Protein AF-A0A4Z0PE80-F1 (afdb_monomer)

Foldseek 3Di:
DDPPPPPPPPDPPDDDDDPVRVLVVVLVVQLVVQADDDDAQPAHPVFRRVDPPDHSVNSNVVSVVRD

Secondary structure (DSSP, 8-state):
-------------PPPPPHHHHHHHHHHHHHHHHTSS--TTS--SS--TT-SS--HHHHHHHHHHH-

Solvent-accessible surface area (backbone atoms only — not comparable to full-atom values): 4205 Å² total; per-residue (Å²): 136,85,82,82,78,80,79,76,78,81,74,80,86,73,81,87,70,54,69,67,58,49,26,52,53,50,37,52,49,53,55,54,55,37,62,42,72,90,41,93,61,36,45,12,78,89,45,26,45,73,46,91,89,39,41,51,71,52,48,52,52,53,41,62,76,71,80

InterPro domains:
  IPR002736 Triphosphoribosyl-dephospho-CoA protein [PF01874] (25-67)
  IPR002736 Triphosphoribosyl-dephospho-CoA protein [PTHR30201] (1-66)

Structure (mmCIF, N/CA/C/O backbone):
data_AF-A0A4Z0PE80-F1
#
_entry.id   AF-A0A4Z0PE80-F1
#
loop_
_atom_site.group_PDB
_atom_site.id
_atom_site.type_symbol
_atom_site.label_atom_id
_atom_site.label_alt_id
_atom_site.label_comp_id
_atom_site.label_asym_id
_atom_site.label_entity_id
_atom_site.label_seq_id
_atom_site.pdbx_PDB_ins_code
_atom_site.Cartn_x
_atom_site.Cartn_y
_atom_site.Cartn_z
_atom_site.occupancy
_atom_site.B_iso_or_equiv
_atom_site.auth_seq_id
_atom_site.auth_comp_id
_atom_site.auth_asym_id
_atom_site.auth_atom_id
_atom_site.pdbx_PDB_model_num
ATOM 1 N N . MET A 1 1 ? 23.022 29.312 46.687 1.00 39.91 1 MET A N 1
ATOM 2 C CA . MET A 1 1 ? 21.958 29.683 45.730 1.00 39.91 1 MET A CA 1
ATOM 3 C C . MET A 1 1 ? 21.498 28.404 45.053 1.00 39.91 1 MET A C 1
ATOM 5 O O . MET A 1 1 ? 22.204 27.913 44.185 1.00 39.91 1 MET A O 1
ATOM 9 N N . ASN A 1 2 ? 20.383 27.821 45.495 1.00 41.50 2 ASN A N 1
ATOM 10 C CA . ASN A 1 2 ? 19.819 26.631 44.859 1.00 41.50 2 ASN A CA 1
ATOM 11 C C . ASN A 1 2 ? 18.712 27.080 43.912 1.00 41.50 2 ASN A C 1
ATOM 13 O O . ASN A 1 2 ? 17.679 27.575 44.355 1.00 41.50 2 ASN A O 1
ATOM 17 N N . VAL A 1 3 ? 18.954 26.935 42.611 1.00 55.09 3 VAL A N 1
ATOM 18 C CA . VAL A 1 3 ? 17.924 27.120 41.591 1.00 55.09 3 VAL A CA 1
ATOM 19 C C . VAL A 1 3 ? 17.098 25.842 41.565 1.00 55.09 3 VAL A C 1
ATOM 21 O O . VAL A 1 3 ? 17.544 24.812 41.064 1.00 55.09 3 VAL A O 1
ATOM 24 N N . SER A 1 4 ? 15.899 25.898 42.136 1.00 54.41 4 SER A N 1
ATOM 25 C CA . SER A 1 4 ? 14.885 24.868 41.934 1.00 54.41 4 SER A CA 1
ATOM 26 C C . SER A 1 4 ? 14.406 24.964 40.490 1.00 54.41 4 SER A C 1
ATOM 28 O O . SER A 1 4 ? 13.550 25.784 40.162 1.00 54.41 4 SER A O 1
ATOM 30 N N . VAL A 1 5 ? 14.993 24.163 39.602 1.00 64.19 5 VAL A N 1
ATOM 31 C CA . VAL A 1 5 ? 14.478 23.998 38.242 1.00 64.19 5 VAL A CA 1
ATOM 32 C C . VAL A 1 5 ? 13.176 23.211 38.356 1.00 64.19 5 VAL A C 1
ATOM 34 O O . VAL A 1 5 ? 13.177 21.992 38.520 1.00 64.19 5 VAL A O 1
ATOM 37 N N . VAL A 1 6 ? 12.052 23.925 38.321 1.00 61.47 6 VAL A N 1
ATOM 38 C CA . VAL A 1 6 ? 10.722 23.329 38.199 1.00 61.47 6 VAL A CA 1
ATOM 39 C C . VAL A 1 6 ? 10.652 22.684 36.816 1.00 61.47 6 VAL A C 1
ATOM 41 O O . VAL A 1 6 ? 10.492 23.363 35.806 1.00 61.47 6 VAL A O 1
ATOM 44 N N . THR A 1 7 ? 10.838 21.366 36.751 1.00 63.03 7 THR A N 1
ATOM 45 C CA . THR A 1 7 ? 10.568 20.602 35.532 1.00 63.03 7 THR A CA 1
ATOM 46 C C . THR A 1 7 ? 9.057 20.430 35.411 1.00 63.03 7 THR A C 1
ATOM 48 O O . THR A 1 7 ? 8.444 19.542 36.000 1.00 63.03 7 THR A O 1
ATOM 51 N N . GLU A 1 8 ? 8.419 21.353 34.699 1.00 60.62 8 GLU A N 1
ATOM 52 C CA . GLU A 1 8 ? 7.022 21.204 34.318 1.00 60.62 8 GLU A CA 1
ATOM 53 C C . GLU A 1 8 ? 6.924 20.041 33.323 1.00 60.62 8 GLU A C 1
ATOM 55 O O . GLU A 1 8 ? 7.324 20.145 32.160 1.00 60.62 8 GLU A O 1
ATOM 60 N N . ARG A 1 9 ? 6.425 18.888 33.781 1.00 63.09 9 ARG A N 1
ATOM 61 C CA . ARG A 1 9 ? 6.074 17.791 32.877 1.00 63.09 9 ARG A CA 1
ATOM 62 C C . ARG A 1 9 ? 4.858 18.221 32.057 1.00 63.09 9 ARG A C 1
ATOM 64 O O . ARG A 1 9 ? 3.722 18.041 32.491 1.00 63.09 9 ARG A O 1
ATOM 71 N N . ARG A 1 10 ? 5.079 18.766 30.857 1.00 62.81 10 ARG A N 1
ATOM 72 C CA . ARG A 1 10 ? 4.019 18.902 29.846 1.00 62.81 10 ARG A CA 1
ATOM 73 C C . ARG A 1 10 ? 3.497 17.505 29.537 1.00 62.81 10 ARG A C 1
ATOM 75 O O . ARG A 1 10 ? 4.173 16.722 28.879 1.00 62.81 10 ARG A O 1
ATOM 82 N N . THR A 1 11 ? 2.313 17.191 30.047 1.00 62.03 11 THR A N 1
ATOM 83 C CA . THR A 1 11 ? 1.588 15.982 29.661 1.00 62.03 11 THR A CA 1
ATOM 84 C C . THR A 1 11 ? 0.939 16.302 28.316 1.00 62.03 11 THR A C 1
ATOM 86 O O . THR A 1 11 ? 0.064 17.168 28.282 1.00 62.03 11 THR A O 1
ATOM 89 N N . PRO A 1 12 ? 1.392 15.728 27.189 1.00 63.38 12 PRO A N 1
ATOM 90 C CA . PRO A 1 12 ? 0.725 15.961 25.917 1.00 63.38 12 PRO A CA 1
ATOM 91 C C . PRO A 1 12 ? -0.704 15.422 26.015 1.00 63.38 12 PRO A C 1
ATOM 93 O O . PRO A 1 12 ? -0.917 14.246 26.306 1.00 63.38 12 PRO A O 1
ATOM 96 N N . ALA A 1 13 ? -1.687 16.294 25.800 1.00 67.00 13 ALA A N 1
ATOM 97 C CA . ALA A 1 13 ? -3.071 15.887 25.632 1.00 67.00 13 ALA A CA 1
ATOM 98 C C . ALA A 1 13 ? -3.194 15.180 24.275 1.00 67.00 13 ALA A C 1
ATOM 100 O O . ALA A 1 13 ? -3.363 15.825 23.244 1.00 67.00 13 ALA A O 1
ATOM 101 N N . TYR A 1 14 ? -3.041 13.857 24.260 1.00 68.56 14 TYR A N 1
ATOM 102 C CA . TYR A 1 14 ? -3.377 13.058 23.088 1.00 68.56 14 TYR A CA 1
ATOM 103 C C . TYR A 1 14 ? -4.886 12.822 23.079 1.00 68.56 14 TYR A C 1
ATOM 105 O O . TYR A 1 14 ? -5.438 12.280 24.035 1.00 68.56 14 TYR A O 1
ATOM 113 N N . SER A 1 15 ? -5.561 13.219 22.002 1.00 75.81 15 SER A N 1
ATOM 114 C CA . SER A 1 15 ? -6.931 12.776 21.754 1.00 75.81 15 SER A CA 1
ATOM 115 C C . SER A 1 15 ? -6.910 11.281 21.436 1.00 75.81 15 SER A C 1
ATOM 117 O O . SER A 1 15 ? -6.203 10.860 20.517 1.00 75.81 15 SER A O 1
ATOM 119 N N . SER A 1 16 ? -7.675 10.478 22.173 1.00 84.38 16 SER A N 1
ATOM 120 C CA . SER A 1 16 ? -7.874 9.070 21.833 1.00 84.38 16 SER A CA 1
ATOM 121 C C . SER A 1 16 ? -8.690 8.974 20.546 1.00 84.38 16 SER A C 1
ATOM 123 O O . SER A 1 16 ? -9.825 9.446 20.511 1.00 84.38 16 SER A O 1
ATOM 125 N N . LEU A 1 17 ? -8.118 8.367 19.509 1.00 87.19 17 LEU A N 1
ATOM 126 C CA . LEU A 1 17 ? -8.841 8.024 18.286 1.00 87.19 17 LEU A CA 1
ATOM 127 C C . LEU A 1 17 ? -9.580 6.704 18.496 1.00 87.19 17 LEU A C 1
ATOM 129 O O . LEU A 1 17 ? -9.027 5.772 19.090 1.00 87.19 17 LEU A O 1
ATOM 133 N N . ALA A 1 18 ? -10.802 6.596 17.979 1.00 91.69 18 ALA A N 1
ATOM 134 C CA . ALA A 1 18 ? -11.438 5.295 17.850 1.00 91.69 18 ALA A CA 1
ATOM 135 C C . ALA A 1 18 ? -10.647 4.433 16.850 1.00 91.69 18 ALA A C 1
ATOM 137 O O . ALA A 1 18 ? -10.061 4.944 15.893 1.00 91.69 18 ALA A O 1
ATOM 138 N N . ALA A 1 19 ? -10.650 3.111 17.037 1.00 89.81 19 ALA A N 1
ATOM 139 C CA . ALA A 1 19 ? -9.891 2.195 16.180 1.00 89.81 19 ALA A CA 1
ATOM 140 C C . ALA A 1 19 ? -10.232 2.358 14.685 1.00 89.81 19 ALA A C 1
ATOM 142 O O . ALA A 1 19 ? -9.333 2.392 13.853 1.00 89.81 19 ALA A O 1
ATOM 143 N N . GLY A 1 20 ? -11.512 2.554 14.344 1.00 90.94 20 GLY A N 1
ATOM 144 C CA . GLY A 1 20 ? -11.934 2.777 12.956 1.00 90.94 20 GLY A CA 1
ATOM 145 C C . GLY A 1 20 ? -11.41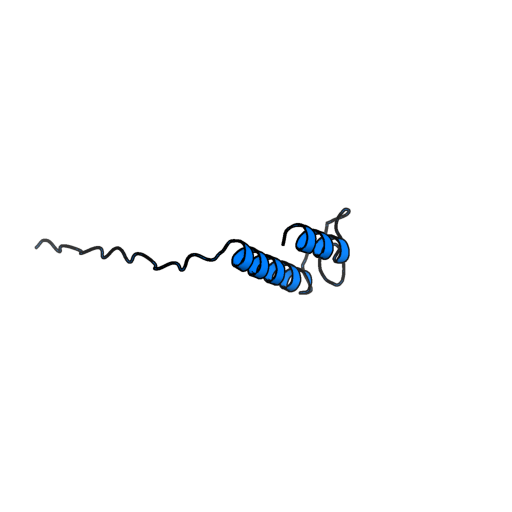8 4.089 12.350 1.00 90.94 20 GLY A C 1
ATOM 146 O O . GLY A 1 20 ? -11.062 4.128 11.175 1.00 90.94 20 GLY A O 1
ATOM 147 N N . GLU A 1 21 ? -11.311 5.155 13.149 1.00 92.69 21 GLU A N 1
ATOM 148 C CA . GLU A 1 21 ? -10.728 6.425 12.693 1.00 92.69 21 GLU A CA 1
ATOM 149 C C . GLU A 1 21 ? -9.233 6.259 12.413 1.00 92.69 21 GLU A C 1
ATOM 151 O O . GLU A 1 21 ? -8.728 6.730 11.392 1.00 92.69 21 GLU A O 1
ATOM 156 N N . LEU A 1 22 ? -8.535 5.539 13.296 1.00 92.38 22 LEU A N 1
ATOM 157 C CA . LEU A 1 22 ? -7.126 5.218 13.114 1.00 92.38 22 LEU A CA 1
ATOM 158 C C . LEU A 1 22 ? -6.907 4.365 11.856 1.00 92.38 22 LEU A C 1
ATOM 160 O O . LEU A 1 22 ? -6.036 4.698 11.053 1.00 92.38 22 LEU A O 1
ATOM 164 N N . ASN A 1 23 ? -7.726 3.334 11.637 1.00 94.69 23 ASN A N 1
ATOM 165 C CA . ASN A 1 23 ? -7.662 2.496 10.438 1.00 94.69 23 ASN A CA 1
ATOM 166 C C . ASN A 1 23 ? -7.843 3.317 9.158 1.00 94.69 23 ASN A C 1
ATOM 168 O O . ASN A 1 23 ? -7.044 3.195 8.230 1.00 94.69 23 ASN A O 1
ATOM 172 N N . GLY A 1 24 ? -8.837 4.209 9.118 1.00 95.00 24 GLY A N 1
ATOM 173 C CA . GLY A 1 24 ? -9.067 5.081 7.964 1.00 95.00 24 GLY A CA 1
ATOM 174 C C . GLY A 1 24 ? -7.883 6.010 7.675 1.00 95.00 24 GLY A C 1
ATOM 175 O O . GLY A 1 24 ? -7.500 6.199 6.516 1.00 95.00 24 GLY A O 1
ATOM 176 N N . LEU A 1 25 ? -7.255 6.560 8.720 1.00 95.50 25 LEU A N 1
ATOM 177 C CA . LEU A 1 25 ? -6.049 7.379 8.579 1.00 95.50 25 LEU A CA 1
ATOM 178 C C . LEU A 1 25 ? -4.864 6.568 8.042 1.00 95.50 25 LEU A C 1
ATOM 180 O O . LEU A 1 25 ? -4.173 7.046 7.139 1.00 95.50 25 LEU A O 1
ATOM 184 N N . VAL A 1 26 ? -4.657 5.353 8.557 1.00 95.94 26 VAL A N 1
ATOM 185 C CA . VAL A 1 26 ? -3.599 4.438 8.107 1.00 95.94 26 VAL A CA 1
ATOM 186 C C . VAL A 1 26 ? -3.819 4.031 6.654 1.00 95.94 26 VAL A C 1
ATOM 188 O O . VAL A 1 26 ? -2.909 4.185 5.843 1.00 95.94 26 VAL A O 1
ATOM 191 N N . ALA A 1 27 ? -5.028 3.603 6.287 1.00 97.38 27 ALA A N 1
ATOM 192 C CA . ALA A 1 27 ? -5.359 3.219 4.919 1.00 97.38 27 ALA A CA 1
ATOM 193 C C . ALA A 1 27 ? -5.116 4.374 3.938 1.00 97.38 27 ALA A C 1
ATOM 195 O O . ALA A 1 27 ? -4.454 4.202 2.913 1.00 97.38 27 ALA A O 1
ATOM 196 N N . ARG A 1 28 ? -5.567 5.588 4.279 1.00 97.75 28 ARG A N 1
ATOM 197 C CA . ARG A 1 28 ? -5.321 6.780 3.458 1.00 97.75 28 ARG A CA 1
ATOM 198 C C . ARG A 1 28 ? -3.830 7.073 3.311 1.00 97.75 28 ARG A C 1
ATOM 200 O O . ARG A 1 28 ? -3.392 7.400 2.208 1.00 97.75 28 ARG A O 1
ATOM 207 N N . ALA A 1 29 ? -3.066 6.987 4.399 1.00 97.88 29 ALA A N 1
ATOM 208 C CA . ALA A 1 29 ? -1.628 7.220 4.371 1.00 97.88 29 ALA A CA 1
ATOM 209 C C . ALA A 1 29 ? -0.925 6.203 3.461 1.00 97.88 29 ALA A C 1
ATOM 211 O O . ALA A 1 29 ? -0.204 6.615 2.559 1.00 97.88 29 ALA A O 1
ATOM 212 N N . LEU A 1 30 ? -1.209 4.909 3.631 1.00 97.31 30 LEU A N 1
ATOM 213 C CA . LEU A 1 30 ? -0.650 3.821 2.826 1.00 97.31 30 LEU A CA 1
ATOM 214 C C . LEU A 1 30 ? -0.946 3.991 1.328 1.00 97.31 30 LEU A C 1
ATOM 216 O O . LEU A 1 30 ? -0.027 3.954 0.515 1.00 97.31 30 LEU A O 1
ATOM 220 N N . LEU A 1 31 ? -2.206 4.247 0.958 1.00 98.00 31 LEU A N 1
ATOM 221 C CA . LEU A 1 31 ? -2.594 4.441 -0.446 1.00 98.00 31 LEU A CA 1
ATOM 222 C C . LEU A 1 31 ? -1.961 5.694 -1.057 1.00 98.00 31 LEU A C 1
ATOM 224 O O . LEU A 1 31 ? -1.536 5.679 -2.210 1.00 98.00 31 LEU A O 1
ATOM 228 N N . THR A 1 32 ? -1.900 6.787 -0.293 1.00 97.94 32 THR A N 1
ATOM 229 C CA . THR A 1 32 ? -1.257 8.026 -0.751 1.00 97.94 32 THR A CA 1
ATOM 230 C C . THR A 1 32 ? 0.229 7.791 -0.988 1.00 97.94 32 THR A C 1
ATOM 232 O O . THR A 1 32 ? 0.767 8.206 -2.009 1.00 97.94 32 THR A O 1
ATOM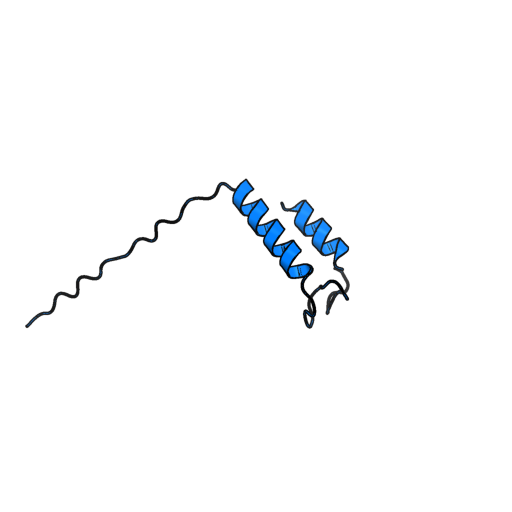 235 N N . GLU A 1 33 ? 0.887 7.104 -0.059 1.00 97.62 33 GLU A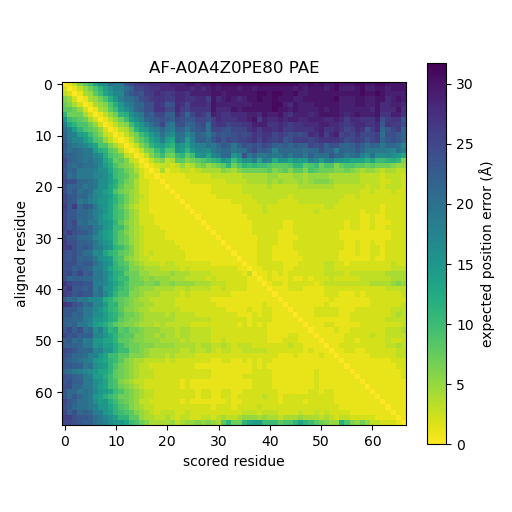 N 1
ATOM 236 C CA . GLU A 1 33 ? 2.315 6.824 -0.094 1.00 97.62 33 GLU A CA 1
ATOM 237 C C . GLU A 1 33 ? 2.675 5.925 -1.285 1.00 97.62 33 GLU A C 1
ATOM 239 O O . GLU A 1 33 ? 3.528 6.323 -2.083 1.00 97.62 33 GLU A O 1
ATOM 244 N N . ALA A 1 34 ? 1.966 4.808 -1.479 1.00 97.38 34 ALA A N 1
ATOM 245 C CA . ALA A 1 34 ? 2.197 3.877 -2.587 1.00 97.38 34 ALA A CA 1
ATOM 246 C C . ALA A 1 34 ? 1.939 4.511 -3.967 1.00 97.38 34 ALA A C 1
ATOM 248 O O . ALA A 1 34 ? 2.535 4.117 -4.968 1.00 97.38 34 ALA A O 1
ATOM 249 N N . ARG A 1 35 ? 1.069 5.528 -4.036 1.00 97.69 35 ARG A N 1
ATOM 250 C CA . ARG A 1 35 ? 0.768 6.259 -5.278 1.00 97.69 35 ARG A CA 1
ATOM 251 C C . ARG A 1 35 ? 1.750 7.393 -5.593 1.00 97.69 35 ARG A C 1
ATOM 253 O O . ARG A 1 35 ? 1.672 7.974 -6.675 1.00 97.69 35 ARG A O 1
ATOM 260 N N . LEU A 1 36 ? 2.676 7.722 -4.692 1.00 97.81 36 LEU A N 1
ATOM 261 C CA . LEU A 1 36 ? 3.763 8.664 -4.978 1.00 97.81 36 LEU A CA 1
ATOM 262 C C . LEU A 1 36 ? 4.897 7.967 -5.729 1.00 97.81 36 LEU A C 1
ATOM 264 O O . LEU A 1 36 ? 5.144 6.782 -5.554 1.00 97.81 36 LEU A O 1
ATOM 268 N N . THR A 1 37 ? 5.599 8.693 -6.596 1.00 97.19 37 THR A N 1
ATOM 269 C CA . THR A 1 37 ? 6.606 8.122 -7.505 1.00 97.19 37 THR A CA 1
ATOM 270 C C . THR A 1 37 ? 7.663 9.177 -7.851 1.00 97.19 37 THR A C 1
ATOM 272 O O . THR A 1 37 ? 7.285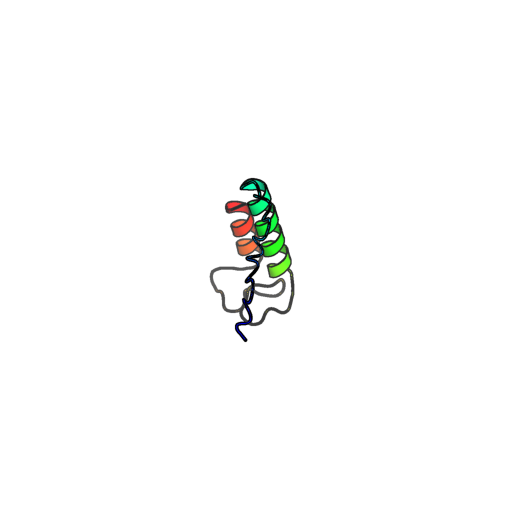 10.329 -8.077 1.00 97.19 37 THR A O 1
ATOM 27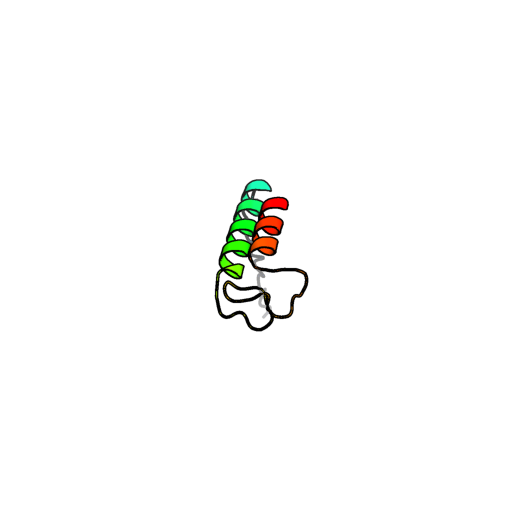5 N N . PRO A 1 38 ? 8.962 8.828 -7.959 1.00 96.44 38 PRO A N 1
ATOM 276 C CA . PRO A 1 38 ? 9.539 7.484 -7.829 1.00 96.44 38 PRO A CA 1
ATOM 277 C C . PRO A 1 38 ? 9.734 7.044 -6.373 1.00 96.44 38 PRO A C 1
ATOM 279 O O . PRO A 1 38 ? 10.000 7.878 -5.507 1.00 96.44 38 PRO A O 1
ATOM 282 N N . LYS A 1 39 ? 9.685 5.731 -6.121 1.00 96.00 39 LYS A N 1
ATOM 283 C CA . LYS A 1 39 ? 10.081 5.140 -4.831 1.00 96.00 39 LYS A CA 1
ATOM 284 C C . LYS A 1 39 ? 11.165 4.077 -5.036 1.00 96.00 39 LYS A C 1
ATOM 286 O O . LYS A 1 39 ? 10.854 2.911 -5.264 1.00 96.00 39 LYS A O 1
ATOM 291 N N . PRO A 1 40 ? 12.454 4.458 -4.992 1.00 94.94 40 PRO A N 1
ATOM 292 C CA . PRO A 1 40 ? 13.549 3.529 -5.254 1.00 94.94 40 PRO A CA 1
ATOM 293 C C . PRO A 1 40 ? 13.473 2.271 -4.376 1.00 94.94 40 PRO A C 1
ATOM 295 O O . PRO A 1 40 ? 13.547 2.357 -3.154 1.00 94.94 40 PRO A O 1
ATOM 298 N N . GLY A 1 41 ? 13.321 1.106 -5.012 1.00 95.75 41 GLY A N 1
ATOM 299 C CA . GLY A 1 41 ? 13.267 -0.198 -4.343 1.00 95.75 41 GLY A CA 1
ATOM 300 C C . GLY A 1 41 ? 11.924 -0.570 -3.703 1.00 95.75 41 GLY A C 1
ATOM 301 O O . GLY A 1 41 ? 11.769 -1.725 -3.317 1.00 95.75 41 GLY A O 1
ATOM 302 N N . LEU A 1 42 ? 10.952 0.344 -3.646 1.00 97.81 42 LEU A N 1
ATOM 303 C CA . LEU A 1 42 ? 9.613 0.109 -3.097 1.00 97.81 42 LEU A CA 1
ATOM 304 C C . LEU A 1 42 ? 8.563 0.046 -4.212 1.00 97.81 42 LEU A C 1
ATOM 306 O O . LEU A 1 42 ? 8.815 0.456 -5.344 1.00 97.81 42 LEU A O 1
ATOM 310 N N . VAL A 1 43 ? 7.375 -0.451 -3.872 1.00 98.38 43 VAL A N 1
ATOM 311 C CA . VAL A 1 43 ? 6.214 -0.441 -4.768 1.00 98.38 43 VAL A CA 1
ATOM 312 C C . VAL A 1 43 ? 5.764 0.997 -5.014 1.00 98.38 43 VAL A C 1
ATOM 314 O O . VAL A 1 43 ? 5.516 1.738 -4.065 1.00 98.38 43 VAL A O 1
ATOM 317 N N . ASP A 1 44 ? 5.629 1.377 -6.281 1.00 98.19 44 ASP A N 1
ATOM 318 C CA . ASP A 1 44 ? 5.059 2.653 -6.704 1.00 98.19 44 ASP A CA 1
ATOM 319 C C . ASP A 1 44 ? 4.145 2.491 -7.932 1.00 98.19 44 ASP A C 1
ATOM 321 O O . ASP A 1 44 ? 3.868 1.376 -8.378 1.00 98.19 44 ASP A O 1
ATOM 325 N N . ILE A 1 45 ? 3.655 3.597 -8.507 1.00 98.06 45 ILE A N 1
ATOM 326 C CA . ILE A 1 45 ? 2.749 3.533 -9.670 1.00 98.06 45 ILE A CA 1
ATOM 327 C C . ILE A 1 45 ? 3.423 3.027 -10.946 1.00 98.06 45 ILE A C 1
ATOM 329 O O . ILE A 1 45 ? 2.730 2.691 -11.904 1.00 98.06 45 ILE A O 1
ATOM 333 N N . ARG A 1 46 ? 4.760 3.021 -11.004 1.00 97.75 46 ARG A N 1
ATOM 334 C CA . ARG A 1 46 ? 5.517 2.593 -12.183 1.00 97.75 46 ARG A CA 1
ATOM 335 C C . ARG A 1 46 ? 5.917 1.130 -12.099 1.00 97.75 46 ARG A C 1
ATOM 337 O O . ARG A 1 46 ? 6.007 0.494 -13.145 1.00 97.75 46 ARG A O 1
ATOM 344 N N . ASN A 1 47 ? 6.232 0.614 -10.910 1.00 97.62 47 ASN A N 1
ATOM 345 C CA . ASN A 1 47 ? 6.762 -0.742 -10.757 1.00 97.62 47 ASN A CA 1
ATOM 346 C C . ASN A 1 47 ? 6.656 -1.284 -9.321 1.00 97.62 47 ASN A C 1
ATOM 348 O O . ASN A 1 47 ? 6.379 -0.557 -8.373 1.00 97.62 47 ASN A O 1
ATOM 352 N N . SER A 1 48 ? 6.929 -2.580 -9.164 1.00 98.19 48 SER A N 1
ATOM 353 C CA . SER A 1 48 ? 6.955 -3.275 -7.870 1.00 98.19 48 SER A CA 1
ATOM 354 C C . SER A 1 48 ? 8.225 -3.023 -7.038 1.00 98.19 48 SER A C 1
ATOM 356 O O . SER A 1 48 ? 8.404 -3.627 -5.983 1.00 98.19 48 S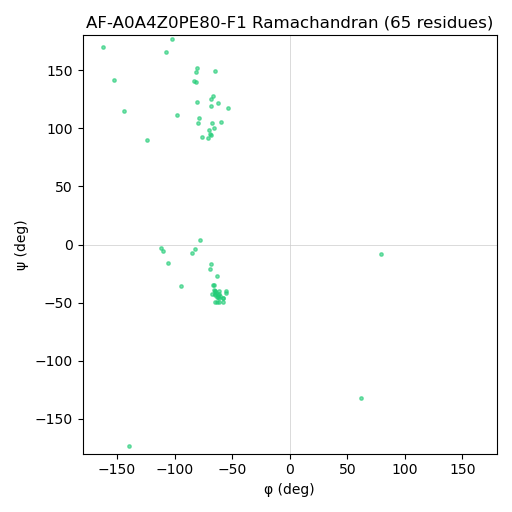ER A O 1
ATOM 358 N N . GLY A 1 49 ? 9.142 -2.164 -7.482 1.00 97.00 49 GLY A N 1
ATOM 359 C CA . GLY A 1 49 ? 10.429 -1.965 -6.824 1.00 97.00 49 GLY A CA 1
ATOM 360 C C . GLY A 1 49 ? 11.257 -3.250 -6.813 1.00 97.00 49 GLY A C 1
ATOM 361 O O . GLY A 1 49 ? 11.406 -3.925 -7.830 1.00 97.00 49 GLY A O 1
ATOM 362 N N . ALA A 1 50 ? 11.799 -3.601 -5.647 1.00 97.75 50 ALA A N 1
ATOM 363 C CA . ALA A 1 50 ? 12.521 -4.858 -5.447 1.00 97.75 50 ALA A CA 1
ATOM 364 C C . ALA A 1 50 ? 11.592 -6.062 -5.174 1.00 97.75 50 ALA A C 1
ATOM 366 O O . ALA A 1 50 ? 12.073 -7.192 -5.048 1.00 97.75 50 ALA A O 1
ATOM 367 N N . HIS A 1 51 ? 10.278 -5.840 -5.071 1.00 97.06 51 HIS A N 1
ATOM 368 C CA . HIS A 1 51 ? 9.315 -6.874 -4.709 1.00 97.06 51 HIS A CA 1
ATOM 369 C C . HIS A 1 51 ? 8.942 -7.743 -5.916 1.00 97.06 51 HIS A C 1
ATOM 371 O O . HIS A 1 51 ? 8.755 -7.255 -7.035 1.00 97.06 51 HIS A O 1
ATOM 377 N N . ARG A 1 52 ? 8.818 -9.055 -5.674 1.00 97.38 52 ARG A N 1
ATOM 378 C CA . ARG A 1 52 ? 8.344 -10.051 -6.660 1.00 97.38 52 ARG A CA 1
ATOM 379 C C . ARG A 1 52 ? 6.925 -10.539 -6.380 1.00 97.38 52 ARG A C 1
ATOM 381 O O . ARG A 1 52 ? 6.306 -11.159 -7.233 1.00 97.38 52 ARG A O 1
ATOM 388 N N . ASP A 1 53 ? 6.451 -10.292 -5.173 1.00 97.25 53 ASP A N 1
ATOM 389 C CA . ASP A 1 53 ? 5.210 -10.780 -4.584 1.00 97.25 53 ASP A CA 1
ATOM 390 C C . ASP A 1 53 ? 4.168 -9.670 -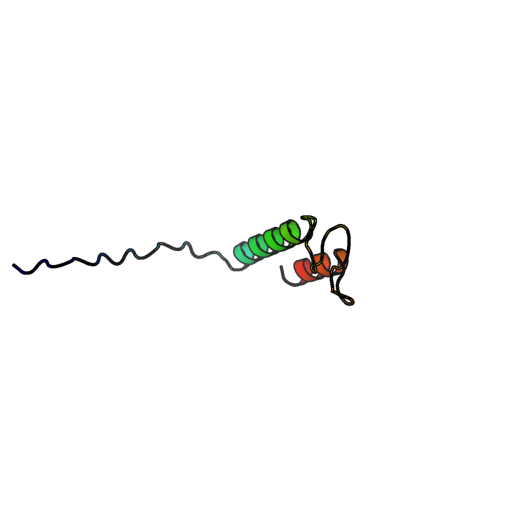4.401 1.00 97.25 53 ASP A C 1
ATOM 392 O O . ASP A 1 53 ? 3.031 -9.946 -4.021 1.00 97.25 53 ASP A O 1
ATOM 396 N N . MET A 1 54 ? 4.536 -8.418 -4.682 1.00 97.12 54 MET A N 1
ATOM 397 C CA . MET A 1 54 ? 3.681 -7.263 -4.448 1.00 97.12 54 MET A CA 1
ATOM 398 C C . MET A 1 54 ? 3.852 -6.213 -5.545 1.00 97.12 54 MET A C 1
ATOM 400 O O . MET A 1 54 ? 4.913 -5.614 -5.689 1.00 97.12 54 MET A O 1
ATOM 404 N N . ASP A 1 55 ? 2.785 -5.983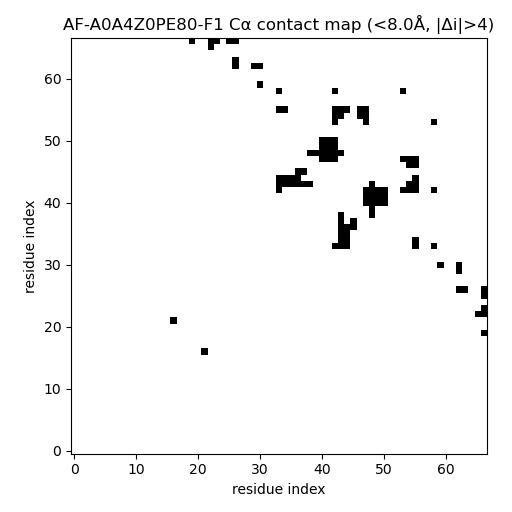 -6.306 1.00 98.38 55 ASP A N 1
ATOM 405 C CA . ASP A 1 55 ? 2.617 -4.820 -7.177 1.00 98.38 55 ASP A CA 1
ATOM 406 C C . ASP A 1 55 ? 1.676 -3.793 -6.522 1.00 98.38 55 ASP A C 1
ATOM 408 O O . ASP A 1 55 ? 1.129 -4.035 -5.439 1.00 98.38 55 ASP A O 1
ATOM 412 N N . LEU A 1 56 ? 1.474 -2.636 -7.164 1.00 98.38 56 LEU A N 1
ATOM 413 C CA . LEU A 1 56 ? 0.585 -1.599 -6.630 1.00 98.38 56 LEU A CA 1
ATOM 414 C C . LEU A 1 56 ? -0.823 -2.150 -6.360 1.00 98.38 56 LEU A C 1
ATOM 416 O O . LEU A 1 56 ? -1.402 -1.881 -5.313 1.00 98.38 56 LEU A O 1
ATOM 420 N N . ALA A 1 57 ? -1.363 -2.973 -7.258 1.00 98.38 57 ALA A N 1
ATOM 421 C CA . ALA A 1 57 ? -2.707 -3.515 -7.099 1.00 98.38 57 ALA A CA 1
ATOM 422 C C . ALA A 1 57 ? -2.806 -4.470 -5.893 1.00 98.38 57 ALA A C 1
ATOM 424 O O . ALA A 1 57 ? -3.799 -4.455 -5.164 1.00 98.38 57 ALA A O 1
ATOM 425 N N . ALA A 1 58 ? -1.788 -5.301 -5.655 1.00 98.31 58 ALA A N 1
ATOM 426 C CA . ALA A 1 58 ? -1.689 -6.151 -4.473 1.00 98.31 58 ALA A CA 1
ATOM 427 C C . ALA A 1 58 ? -1.547 -5.323 -3.190 1.00 98.31 58 ALA A C 1
ATOM 429 O O . ALA A 1 58 ? -2.192 -5.648 -2.192 1.00 98.31 58 ALA A O 1
ATOM 430 N N . PHE A 1 59 ? -0.776 -4.235 -3.226 1.00 98.12 59 PHE A N 1
ATOM 431 C CA . PHE A 1 59 ? -0.635 -3.303 -2.108 1.00 98.12 59 PHE A CA 1
ATOM 432 C C . PHE A 1 59 ? -1.983 -2.654 -1.743 1.00 98.12 59 PHE A C 1
ATOM 434 O O . PHE A 1 59 ? -2.373 -2.632 -0.573 1.00 98.12 59 PHE A O 1
ATOM 441 N N . GLU A 1 60 ? -2.743 -2.184 -2.736 1.00 98.31 60 GLU A N 1
ATOM 442 C CA . GLU A 1 60 ? -4.064 -1.570 -2.534 1.00 98.31 60 GLU A CA 1
ATOM 443 C C . GLU A 1 60 ? -5.093 -2.568 -1.984 1.00 98.31 60 GLU A C 1
ATOM 445 O O . GLU A 1 60 ? -5.833 -2.254 -1.044 1.00 98.31 60 GLU A O 1
ATOM 450 N N . ARG A 1 61 ? -5.104 -3.804 -2.507 1.00 98.25 61 ARG A N 1
ATOM 451 C CA . ARG A 1 61 ? -5.940 -4.888 -1.965 1.00 98.25 61 ARG A CA 1
ATOM 452 C C . ARG A 1 61 ? -5.567 -5.223 -0.524 1.00 98.25 61 ARG A C 1
ATOM 454 O O . ARG A 1 61 ? -6.457 -5.370 0.306 1.00 98.25 61 ARG A O 1
ATOM 461 N N . SER A 1 62 ? -4.272 -5.299 -0.220 1.00 97.12 62 SER A N 1
ATOM 462 C CA . SER A 1 62 ? -3.779 -5.587 1.134 1.00 97.12 62 SER A CA 1
ATOM 463 C C . SER A 1 62 ? -4.160 -4.479 2.111 1.00 97.12 62 SER A C 1
ATOM 465 O O . SER A 1 62 ? -4.620 -4.767 3.208 1.00 97.12 62 SER A O 1
ATOM 467 N N . THR A 1 63 ? -4.052 -3.219 1.683 1.00 97.38 63 THR A N 1
ATOM 468 C CA . THR A 1 63 ? -4.479 -2.058 2.476 1.00 97.38 63 THR A CA 1
ATOM 469 C C . THR A 1 63 ? -5.979 -2.108 2.766 1.00 97.38 63 THR A C 1
ATOM 471 O O . THR A 1 63 ? -6.392 -1.872 3.893 1.00 97.38 63 THR A O 1
ATOM 474 N N . THR A 1 64 ? -6.794 -2.473 1.772 1.00 95.38 64 THR A N 1
ATOM 475 C CA . THR A 1 64 ? -8.251 -2.614 1.938 1.00 95.38 64 THR A CA 1
ATOM 476 C C . THR A 1 64 ? -8.618 -3.774 2.866 1.00 95.38 64 THR A C 1
ATOM 478 O O . THR A 1 64 ? -9.588 -3.678 3.605 1.00 95.38 64 THR A O 1
ATOM 481 N N . ALA A 1 65 ? -7.851 -4.866 2.853 1.00 95.06 65 ALA A N 1
ATOM 482 C CA . ALA A 1 65 ? -8.122 -6.040 3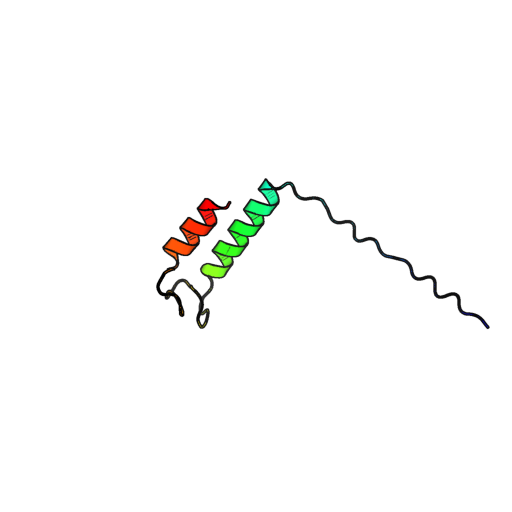.681 1.00 95.06 65 ALA A CA 1
ATOM 483 C C . ALA A 1 65 ? -7.895 -5.806 5.187 1.00 95.06 65 ALA A C 1
ATOM 485 O O . ALA A 1 65 ? -8.417 -6.571 5.996 1.00 95.06 65 ALA A O 1
ATOM 486 N N . ILE A 1 66 ? -7.105 -4.790 5.555 1.00 88.88 66 ILE A N 1
ATOM 487 C CA . ILE A 1 66 ? -6.757 -4.470 6.951 1.00 88.88 66 ILE A CA 1
ATOM 488 C C . ILE A 1 66 ? -7.370 -3.156 7.459 1.00 88.88 66 ILE A C 1
ATOM 490 O O . ILE A 1 66 ? -7.142 -2.800 8.615 1.00 88.88 66 ILE A O 1
ATOM 494 N N . ALA A 1 67 ? -8.082 -2.423 6.599 1.00 84.50 67 ALA A N 1
ATOM 495 C CA . ALA A 1 67 ? -8.783 -1.188 6.950 1.00 84.50 67 ALA A CA 1
ATOM 496 C C . ALA A 1 67 ? -10.117 -1.506 7.640 1.00 84.50 67 ALA A C 1
ATOM 498 O O . ALA A 1 67 ? -10.363 -0.926 8.726 1.00 84.50 67 ALA A O 1
#

Sequence (67 aa):
MNVSVVTERRTPAYSSLAAGELNGLVARALLTEARLTPKPGLVDIRNSGAHRDMDLAAFERSTTAIA

Radius of gyration: 20.5 Å; Cα contacts (8 Å, |Δi|>4): 56; chains: 1; bounding box: 34×40×58 Å

pLDDT: mean 87.85, std 15.76, range [39.91, 98.38]

Organism: NCBI:txid436295

Mean predicted aligned error: 8.98 Å